Protein AF-A0A7C5NQY9-F1 (afdb_monomer_lite)

Radius of gyration: 16.72 Å; chains: 1; bounding box: 37×30×42 Å

Secondary structure (DSSP, 8-state):
--PPP-TTSPPPTTSSS-------EEEESSS-SSEEEEEE-GGGTT-EEEEE-TTS-EEEEEE--SSEEEEE-TTSPP--

Foldseek 3Di:
DDQDAPPVRHRDPVDDPDVDDDADWDWPDVVDDFKIKIQGDPVQAQPKDWDAAPVRHTQDIDHRHDRIDMDTCPPGPDHD

pLDDT: mean 81.73, std 10.72, range [41.47, 92.38]

Sequence (80 aa):
MVLKLDAEGNIPASIKNPNIKVSELILYPNPSKSNLSIRTAIQRIGGEFEMCDISGKQVLQQKITKSITQINTNNLPAGT

Structure (mmCIF, N/CA/C/O backbone):
data_AF-A0A7C5NQY9-F1
#
_entry.id   AF-A0A7C5NQY9-F1
#
loop_
_atom_site.group_PDB
_atom_site.id
_atom_site.type_symbol
_atom_site.label_atom_id
_atom_site.label_alt_id
_atom_site.label_comp_id
_atom_site.label_asym_id
_atom_site.label_entity_id
_atom_site.label_seq_id
_atom_site.pdbx_PDB_ins_code
_atom_site.Cartn_x
_atom_site.Cartn_y
_atom_site.Cartn_z
_atom_site.occupancy
_atom_site.B_iso_or_equiv
_atom_site.auth_seq_id
_atom_site.auth_comp_id
_atom_site.auth_asym_id
_atom_site.auth_atom_id
_atom_site.pdbx_PDB_model_num
ATOM 1 N N . MET A 1 1 ? -0.413 -3.268 -23.892 1.00 58.25 1 MET A N 1
ATOM 2 C CA . MET A 1 1 ? 1.032 -3.531 -24.075 1.00 58.25 1 MET A CA 1
ATOM 3 C C . MET A 1 1 ? 1.332 -4.868 -23.428 1.00 58.25 1 MET A C 1
ATOM 5 O O . MET A 1 1 ? 0.938 -5.052 -22.286 1.00 58.25 1 MET A O 1
ATOM 9 N N . VAL A 1 2 ? 1.941 -5.798 -24.160 1.00 61.97 2 VAL A N 1
ATOM 10 C CA . VAL A 1 2 ? 2.300 -7.131 -23.653 1.00 61.97 2 VAL A CA 1
ATOM 11 C C . VAL A 1 2 ? 3.817 -7.173 -23.521 1.00 61.97 2 VAL A C 1
ATOM 13 O O . VAL A 1 2 ? 4.516 -6.904 -24.497 1.00 61.97 2 VAL A O 1
ATOM 16 N N . LEU A 1 3 ? 4.316 -7.449 -22.316 1.00 67.19 3 LEU A N 1
ATOM 17 C CA . LEU A 1 3 ? 5.745 -7.611 -22.063 1.00 67.19 3 LEU A CA 1
ATOM 18 C C . LEU A 1 3 ? 6.119 -9.072 -22.353 1.00 67.19 3 LEU A C 1
ATOM 20 O O . LEU A 1 3 ? 5.528 -9.975 -21.766 1.00 67.19 3 LEU A O 1
ATOM 24 N N . LYS A 1 4 ? 7.062 -9.306 -23.271 1.00 78.69 4 LYS A N 1
ATOM 25 C CA . LYS A 1 4 ? 7.638 -10.637 -23.499 1.00 78.69 4 LYS A CA 1
ATOM 26 C C . LYS A 1 4 ? 8.945 -10.750 -22.720 1.00 78.69 4 LYS A C 1
ATOM 28 O O . LYS A 1 4 ? 9.818 -9.899 -22.879 1.00 78.69 4 LYS A O 1
ATOM 33 N N . LEU A 1 5 ? 9.027 -11.780 -21.888 1.00 80.81 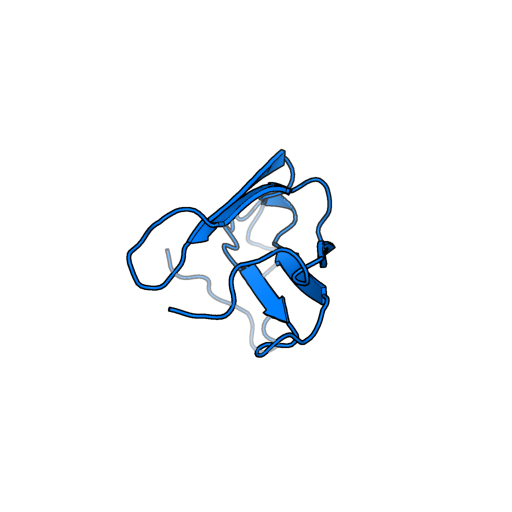5 LEU A N 1
ATOM 34 C CA . LEU A 1 5 ? 10.204 -12.139 -21.102 1.00 80.81 5 LEU A CA 1
ATOM 35 C C . LEU A 1 5 ? 10.967 -13.268 -21.807 1.00 80.81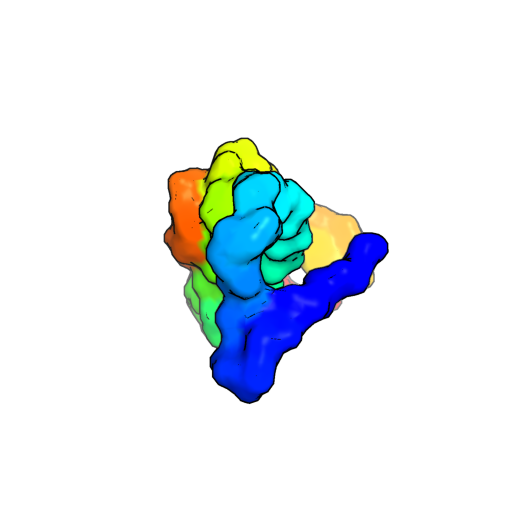 5 LEU A C 1
ATOM 37 O O . LEU A 1 5 ? 10.399 -13.944 -22.672 1.00 80.81 5 LEU A O 1
ATOM 41 N N . ASP A 1 6 ? 12.239 -13.448 -21.464 1.00 84.81 6 ASP A N 1
ATOM 42 C CA . ASP A 1 6 ? 12.978 -14.661 -21.830 1.00 84.81 6 ASP A CA 1
ATOM 43 C C . ASP A 1 6 ? 12.510 -15.880 -21.008 1.00 84.81 6 ASP A C 1
ATOM 45 O O . ASP A 1 6 ? 11.567 -15.794 -20.213 1.00 84.81 6 ASP A O 1
ATOM 49 N N . ALA A 1 7 ? 13.130 -17.039 -21.242 1.00 86.81 7 ALA A N 1
ATOM 50 C CA . ALA A 1 7 ? 12.765 -18.283 -20.565 1.00 86.81 7 ALA A CA 1
ATOM 51 C C . ALA A 1 7 ? 13.016 -18.219 -19.046 1.00 86.81 7 ALA A C 1
ATOM 53 O O . ALA A 1 7 ? 12.372 -18.934 -18.279 1.00 86.81 7 ALA A O 1
ATOM 54 N N . GLU A 1 8 ? 13.912 -17.334 -18.617 1.00 84.94 8 GLU A N 1
ATOM 55 C CA . GLU A 1 8 ? 14.301 -17.089 -17.233 1.00 84.94 8 GLU A CA 1
ATOM 56 C C . GLU A 1 8 ? 13.480 -15.965 -16.570 1.00 84.94 8 GLU A C 1
ATOM 58 O O . GLU A 1 8 ? 13.659 -15.685 -15.384 1.00 84.94 8 GLU A O 1
ATOM 63 N N . GLY A 1 9 ? 12.556 -15.333 -17.301 1.00 76.44 9 GLY A N 1
ATOM 64 C CA . GLY A 1 9 ? 11.691 -14.272 -16.785 1.00 76.44 9 GLY A CA 1
ATOM 65 C C . GLY A 1 9 ? 12.323 -12.876 -16.776 1.00 76.44 9 GLY A C 1
ATOM 66 O O . GLY A 1 9 ? 11.767 -11.962 -16.163 1.00 76.44 9 GLY A O 1
ATOM 67 N N . ASN A 1 10 ? 13.454 -12.672 -17.454 1.00 77.75 10 ASN A N 1
ATOM 68 C CA . ASN A 1 10 ? 14.096 -11.367 -17.569 1.00 77.75 10 ASN A CA 1
ATOM 69 C C . ASN A 1 10 ? 13.574 -10.580 -18.772 1.00 77.75 10 ASN A C 1
ATOM 71 O O . ASN A 1 10 ? 13.049 -11.116 -19.751 1.00 77.75 10 ASN A O 1
ATOM 75 N N . ILE A 1 11 ? 13.750 -9.262 -18.700 1.00 80.00 11 ILE A N 1
ATOM 76 C CA . ILE A 1 11 ? 13.496 -8.369 -19.826 1.00 80.00 11 ILE A CA 1
ATOM 77 C C . ILE A 1 11 ? 14.708 -8.446 -20.763 1.00 80.00 11 ILE A C 1
ATOM 79 O O . ILE A 1 11 ? 15.812 -8.105 -20.329 1.00 80.00 11 ILE A O 1
ATOM 83 N N . PRO A 1 12 ? 14.534 -8.834 -22.039 1.00 79.19 12 PRO A N 1
ATOM 84 C CA . PRO A 1 12 ? 15.650 -8.927 -22.970 1.00 79.19 12 PRO A CA 1
ATOM 85 C C . PRO A 1 12 ? 16.361 -7.578 -23.127 1.00 79.19 12 PRO A C 1
ATOM 87 O O . PRO A 1 12 ? 15.720 -6.554 -23.372 1.00 79.19 12 PRO A O 1
ATOM 90 N N . ALA A 1 13 ? 17.696 -7.578 -23.070 1.00 71.31 13 ALA A N 1
ATOM 91 C CA . ALA A 1 13 ? 18.518 -6.369 -23.222 1.00 71.31 13 ALA A CA 1
ATOM 92 C C . ALA A 1 13 ? 18.342 -5.660 -24.585 1.00 71.31 13 ALA A C 1
ATOM 94 O O . ALA A 1 13 ? 18.731 -4.502 -24.745 1.00 71.31 13 ALA A O 1
ATOM 95 N N . SER A 1 14 ? 17.739 -6.336 -25.572 1.00 73.00 14 SER A N 1
ATOM 96 C CA . SER A 1 14 ? 17.355 -5.761 -26.867 1.00 73.00 14 SER A CA 1
ATOM 97 C C . SER A 1 14 ? 16.269 -4.688 -26.751 1.00 73.00 14 SER A C 1
ATOM 99 O O . SER A 1 14 ? 16.151 -3.835 -27.633 1.00 73.00 14 SER A O 1
ATOM 101 N N . ILE A 1 15 ? 15.499 -4.681 -25.660 1.00 71.44 15 ILE A N 1
ATOM 102 C CA . ILE A 1 15 ? 14.519 -3.638 -25.386 1.00 71.44 15 ILE A CA 1
ATOM 103 C C . ILE A 1 15 ? 15.235 -2.476 -24.685 1.00 71.44 15 ILE A C 1
ATOM 105 O O . ILE A 1 15 ? 15.398 -2.463 -23.468 1.00 71.44 15 ILE A O 1
ATOM 109 N N . LYS A 1 16 ? 15.680 -1.479 -25.461 1.00 57.50 16 LYS A N 1
ATOM 110 C CA . LYS A 1 16 ? 16.253 -0.236 -24.916 1.00 57.50 16 LYS A CA 1
ATOM 111 C C . LYS A 1 16 ? 15.149 0.615 -24.280 1.00 57.50 16 LYS A C 1
ATOM 113 O O . LYS A 1 16 ? 14.191 0.975 -24.955 1.00 57.50 16 LYS A O 1
ATOM 118 N N . ASN A 1 17 ? 15.312 0.959 -23.001 1.00 59.16 17 ASN A N 1
ATOM 119 C CA . ASN A 1 17 ? 14.399 1.795 -22.208 1.00 59.16 17 ASN A CA 1
ATOM 120 C C . ASN A 1 17 ? 12.922 1.379 -22.316 1.00 59.16 17 ASN A C 1
ATOM 122 O O . ASN A 1 17 ? 12.088 2.168 -22.774 1.00 59.16 17 ASN A O 1
ATOM 126 N N . PRO A 1 18 ? 12.563 0.156 -21.894 1.00 65.31 18 PRO A N 1
ATOM 127 C CA . PRO A 1 18 ? 11.169 -0.233 -21.872 1.00 65.31 18 PRO A CA 1
ATOM 128 C C . PRO A 1 18 ? 10.448 0.704 -20.896 1.00 65.31 18 PRO A C 1
ATOM 130 O O . PRO A 1 18 ? 10.793 0.787 -19.718 1.00 65.31 18 PRO A O 1
ATOM 133 N N . ASN A 1 19 ? 9.463 1.454 -21.386 1.00 63.41 19 ASN A N 1
ATOM 134 C CA . ASN A 1 19 ? 8.648 2.331 -20.548 1.00 63.41 19 ASN A CA 1
ATOM 135 C C . ASN A 1 19 ? 7.628 1.469 -19.780 1.00 63.41 19 ASN A C 1
ATOM 137 O O . ASN A 1 19 ? 6.433 1.450 -20.081 1.00 63.41 19 ASN A O 1
ATOM 141 N N . ILE A 1 20 ? 8.140 0.653 -18.854 1.00 67.00 20 ILE A N 1
ATOM 142 C CA . ILE A 1 20 ? 7.364 -0.288 -18.048 1.00 67.00 20 ILE A CA 1
ATOM 143 C C . ILE A 1 20 ? 6.761 0.488 -16.890 1.00 67.00 20 ILE A C 1
ATOM 145 O O . ILE A 1 20 ? 7.442 0.862 -15.935 1.00 67.00 20 ILE A O 1
ATOM 149 N N . LYS A 1 21 ? 5.454 0.713 -16.965 1.00 63.59 21 LYS A N 1
ATOM 150 C CA . LYS A 1 21 ? 4.689 1.261 -15.849 1.00 63.59 21 LYS A CA 1
ATOM 151 C C . LYS A 1 21 ? 4.328 0.135 -14.887 1.00 63.59 21 LYS A C 1
ATOM 153 O O . LYS A 1 21 ? 3.240 -0.430 -14.969 1.00 63.59 21 LYS A O 1
ATOM 158 N N . VAL A 1 22 ? 5.238 -0.179 -13.969 1.00 65.38 22 VAL A N 1
ATOM 159 C CA . VAL A 1 22 ? 4.926 -1.047 -12.829 1.00 65.38 22 VAL A CA 1
ATOM 160 C C . VAL A 1 22 ? 4.005 -0.260 -11.895 1.00 65.38 22 VAL A C 1
ATOM 162 O O . VAL A 1 22 ? 4.381 0.777 -11.354 1.00 65.38 22 VAL A O 1
ATOM 165 N N . SER A 1 23 ? 2.759 -0.711 -11.766 1.00 66.44 23 SER A N 1
ATOM 166 C CA . SER A 1 23 ? 1.748 -0.081 -10.899 1.00 66.44 23 SER A CA 1
ATOM 167 C C . SER A 1 23 ? 1.500 -0.901 -9.637 1.00 66.44 23 SER A C 1
ATOM 169 O O . SER A 1 23 ? 0.397 -0.907 -9.105 1.00 66.44 23 SER A O 1
ATOM 171 N N . GLU A 1 24 ? 2.523 -1.616 -9.178 1.00 77.69 24 GLU A N 1
ATOM 172 C CA . GLU A 1 24 ? 2.428 -2.440 -7.982 1.00 77.69 24 GLU A CA 1
ATOM 173 C C . GLU A 1 24 ? 2.419 -1.565 -6.730 1.00 77.69 24 GLU A C 1
ATOM 175 O O . GLU A 1 24 ? 3.317 -0.749 -6.497 1.00 77.69 24 GLU A O 1
ATOM 180 N N . LEU A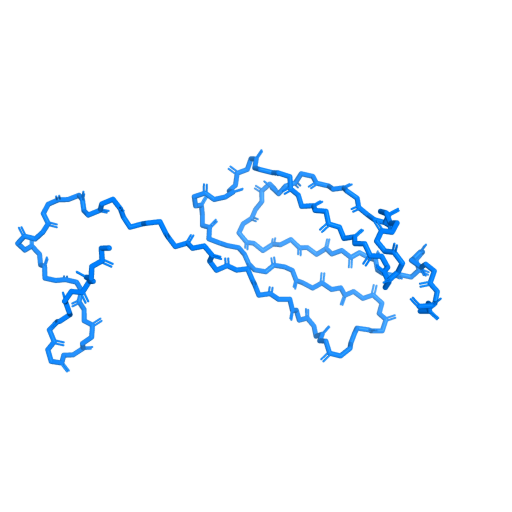 1 25 ? 1.385 -1.775 -5.924 1.00 84.94 25 LEU A N 1
ATOM 181 C CA . LEU A 1 25 ? 1.262 -1.272 -4.571 1.00 84.94 25 LEU A CA 1
ATOM 182 C C . LEU A 1 25 ? 0.857 -2.457 -3.695 1.00 84.94 25 LEU A C 1
ATOM 184 O O . LEU A 1 25 ? -0.191 -3.063 -3.904 1.00 84.94 25 LEU A O 1
ATOM 188 N N . ILE A 1 26 ? 1.716 -2.817 -2.747 1.00 89.25 26 ILE A N 1
ATOM 189 C CA . ILE A 1 26 ? 1.511 -3.956 -1.851 1.00 89.25 26 ILE A CA 1
ATOM 190 C C . ILE A 1 26 ? 1.365 -3.412 -0.436 1.00 89.25 26 ILE A C 1
ATOM 192 O O . ILE A 1 26 ? 2.233 -2.668 0.025 1.00 89.25 26 ILE A O 1
ATOM 196 N N . LEU A 1 27 ? 0.292 -3.803 0.252 1.00 89.50 27 LEU A N 1
ATOM 197 C CA . LEU A 1 27 ? 0.040 -3.427 1.641 1.00 89.50 27 LEU A CA 1
ATOM 198 C C . LEU A 1 27 ? 0.196 -4.643 2.557 1.00 89.50 27 LEU A C 1
ATOM 200 O O . LEU A 1 27 ? -0.382 -5.694 2.284 1.00 89.50 27 LEU A O 1
ATOM 204 N N . TYR A 1 28 ? 0.971 -4.516 3.636 1.00 91.12 28 TYR A N 1
ATOM 205 C CA . TYR A 1 28 ? 1.180 -5.603 4.597 1.00 91.12 28 TYR A CA 1
ATOM 206 C C . TYR A 1 28 ? 1.630 -5.111 5.986 1.00 91.12 28 TYR A C 1
ATOM 208 O O . TYR A 1 28 ? 2.311 -4.091 6.083 1.00 91.12 28 TYR A O 1
ATOM 216 N N . PRO A 1 29 ? 1.327 -5.846 7.070 1.00 88.56 29 PRO A N 1
ATOM 217 C CA . PRO A 1 29 ? 0.389 -6.967 7.113 1.00 88.56 29 PRO A CA 1
ATOM 218 C C . PRO A 1 29 ? -1.052 -6.491 6.885 1.00 88.56 29 PRO A C 1
ATOM 220 O O . PRO A 1 29 ? -1.426 -5.398 7.300 1.00 88.56 29 PRO A O 1
ATOM 223 N N . ASN A 1 30 ? -1.852 -7.318 6.215 1.00 80.81 30 ASN A N 1
ATOM 224 C CA . ASN A 1 30 ? -3.290 -7.117 6.071 1.00 80.81 30 ASN A CA 1
ATOM 225 C C . ASN A 1 30 ? -4.010 -8.385 6.571 1.00 80.81 30 ASN A C 1
ATOM 227 O O . ASN A 1 30 ? -3.837 -9.428 5.935 1.00 80.81 30 ASN A O 1
ATOM 231 N N . PRO A 1 31 ? -4.774 -8.340 7.682 1.00 83.06 31 PRO A N 1
ATOM 232 C CA . PRO A 1 31 ? -5.092 -7.166 8.507 1.00 83.06 31 PRO A CA 1
ATOM 233 C C . PRO A 1 31 ? -3.900 -6.621 9.313 1.00 83.06 31 PRO A C 1
ATOM 235 O O . PRO A 1 31 ? -3.054 -7.379 9.789 1.00 83.06 31 PRO A O 1
ATOM 238 N N . SER A 1 32 ? -3.850 -5.300 9.499 1.00 82.12 32 SER A N 1
ATOM 239 C CA . SER A 1 32 ? -2.877 -4.632 10.377 1.00 82.12 32 SER A CA 1
ATOM 240 C C . SER A 1 32 ? -3.455 -4.450 11.782 1.00 82.12 32 SER A C 1
ATOM 242 O O . SER A 1 32 ? -4.650 -4.216 11.936 1.00 82.12 32 SER A O 1
ATOM 244 N N . LYS A 1 33 ? -2.598 -4.513 12.810 1.00 79.06 33 LYS A N 1
ATOM 245 C CA . LYS A 1 33 ? -2.965 -4.143 14.190 1.00 79.06 33 LYS A CA 1
ATOM 246 C C . LYS A 1 33 ? -2.694 -2.671 14.492 1.00 79.06 33 LYS A C 1
ATOM 248 O O . LYS A 1 33 ? -3.536 -2.005 15.074 1.00 79.06 33 LYS A O 1
ATOM 253 N N . SER A 1 34 ? -1.512 -2.183 14.123 1.00 85.06 34 SER A N 1
ATOM 254 C CA . SER A 1 34 ? -1.051 -0.834 14.478 1.00 85.06 34 SER A CA 1
ATOM 255 C C . SER A 1 34 ? -0.227 -0.149 13.400 1.00 85.06 34 SER A C 1
ATOM 257 O O . SER A 1 34 ? -0.137 1.075 13.397 1.00 85.06 34 SER A O 1
ATOM 259 N N . ASN A 1 35 ? 0.372 -0.912 12.484 1.00 88.50 35 ASN A N 1
ATOM 260 C CA . ASN A 1 35 ? 1.222 -0.385 11.432 1.00 88.50 35 ASN A CA 1
ATOM 261 C C . ASN A 1 35 ? 0.990 -1.140 10.126 1.00 88.50 35 ASN A C 1
ATOM 263 O O . ASN A 1 35 ? 1.082 -2.368 10.091 1.00 88.50 35 ASN A O 1
ATOM 267 N N . LEU A 1 36 ? 0.778 -0.392 9.049 1.00 90.56 36 LEU A N 1
ATOM 268 C CA . LEU A 1 36 ? 0.679 -0.908 7.692 1.00 90.56 36 LEU A CA 1
ATOM 269 C C . LEU A 1 36 ? 1.889 -0.438 6.886 1.00 90.56 36 LEU A C 1
ATOM 271 O O . LEU A 1 36 ? 2.216 0.746 6.867 1.00 90.56 36 LEU A O 1
ATOM 275 N N . SER A 1 37 ? 2.557 -1.363 6.212 1.00 92.31 37 SER A N 1
ATOM 276 C CA . SER A 1 37 ? 3.630 -1.056 5.271 1.00 92.31 37 SER A CA 1
ATOM 277 C C . SER A 1 37 ? 3.063 -1.006 3.865 1.00 92.31 37 SER A C 1
ATOM 279 O O . SER A 1 37 ? 2.377 -1.931 3.439 1.00 92.31 37 SER A O 1
ATOM 281 N N . ILE A 1 38 ? 3.393 0.056 3.142 1.00 91.00 38 ILE A N 1
ATOM 282 C CA . ILE A 1 38 ? 3.121 0.203 1.719 1.00 91.00 38 ILE A CA 1
ATOM 283 C C . ILE A 1 38 ? 4.438 0.060 0.986 1.00 91.00 38 ILE A C 1
ATOM 285 O O . ILE A 1 38 ? 5.321 0.909 1.122 1.00 91.00 38 ILE A O 1
ATOM 289 N N . ARG A 1 39 ? 4.552 -0.992 0.181 1.00 91.31 39 ARG A N 1
ATOM 290 C CA . ARG A 1 39 ? 5.617 -1.128 -0.806 1.00 91.31 39 ARG A CA 1
ATOM 291 C C . ARG A 1 39 ? 5.086 -0.657 -2.152 1.00 91.31 39 ARG A C 1
ATOM 293 O O . ARG A 1 39 ? 4.104 -1.202 -2.647 1.00 91.31 39 ARG A O 1
ATOM 300 N N . THR A 1 40 ? 5.734 0.348 -2.725 1.00 89.88 40 THR A N 1
ATOM 301 C CA . THR A 1 40 ? 5.374 0.931 -4.020 1.00 89.88 40 THR A CA 1
ATOM 302 C C . THR A 1 40 ? 6.525 0.818 -5.010 1.00 89.88 40 THR A C 1
ATOM 304 O O . THR A 1 40 ? 7.700 0.748 -4.627 1.00 89.88 40 THR A O 1
ATOM 307 N N . ALA A 1 41 ? 6.198 0.852 -6.296 1.00 87.12 41 ALA A N 1
ATOM 308 C CA . ALA A 1 41 ? 7.195 0.986 -7.343 1.00 87.12 41 ALA A CA 1
ATOM 309 C C . ALA A 1 41 ? 7.904 2.354 -7.263 1.00 87.12 41 ALA A C 1
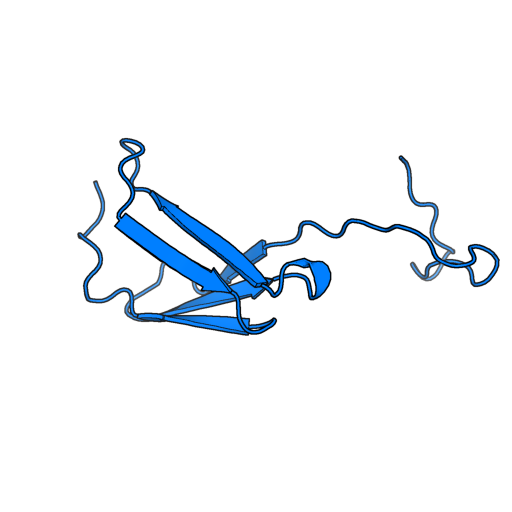ATOM 311 O O . ALA A 1 41 ? 7.285 3.381 -6.979 1.00 87.12 41 ALA A O 1
ATOM 312 N N . ILE A 1 42 ? 9.209 2.395 -7.557 1.00 83.38 42 ILE A N 1
ATOM 313 C CA . ILE A 1 42 ? 10.026 3.624 -7.473 1.00 83.38 42 ILE A CA 1
ATOM 314 C C . ILE A 1 42 ? 9.445 4.752 -8.339 1.00 83.38 42 ILE A C 1
ATOM 316 O O . ILE A 1 42 ? 9.514 5.915 -7.951 1.00 83.38 42 ILE A O 1
ATOM 320 N N . GLN A 1 43 ? 8.797 4.425 -9.466 1.00 83.50 43 GLN A N 1
ATOM 321 C CA . GLN A 1 43 ? 8.178 5.427 -10.344 1.00 83.50 43 GLN A CA 1
ATOM 322 C C . GLN A 1 43 ? 6.994 6.170 -9.694 1.00 83.50 43 GLN A C 1
ATOM 324 O O . GLN A 1 43 ? 6.490 7.132 -10.268 1.00 83.50 43 GLN A O 1
ATOM 329 N N . ARG A 1 44 ? 6.523 5.724 -8.522 1.00 83.81 44 ARG A N 1
ATOM 330 C CA . ARG A 1 44 ? 5.436 6.347 -7.755 1.00 83.81 44 ARG A CA 1
ATOM 331 C C . ARG A 1 44 ? 5.931 7.223 -6.602 1.00 83.81 44 ARG A C 1
ATOM 333 O O . ARG A 1 44 ? 5.106 7.846 -5.936 1.00 83.81 44 ARG A O 1
ATOM 340 N N . ILE A 1 45 ? 7.245 7.306 -6.367 1.00 87.25 45 ILE A N 1
ATOM 341 C CA . ILE A 1 45 ? 7.806 8.255 -5.396 1.00 87.25 45 ILE A CA 1
ATOM 342 C C . ILE A 1 45 ? 7.448 9.681 -5.837 1.00 87.25 45 ILE A C 1
ATOM 344 O O . ILE A 1 45 ? 7.633 10.056 -6.991 1.00 87.25 45 ILE A O 1
ATOM 348 N N . GLY A 1 46 ? 6.916 10.467 -4.906 1.00 87.12 46 GLY A N 1
ATOM 349 C CA . GLY A 1 46 ? 6.376 11.804 -5.136 1.00 87.12 46 GLY A CA 1
ATOM 350 C C . GLY A 1 46 ? 4.860 11.842 -5.346 1.00 87.12 46 GLY A C 1
ATOM 351 O O . GLY A 1 46 ? 4.292 12.928 -5.244 1.00 87.12 46 GLY A O 1
ATOM 352 N N . GLY A 1 47 ? 4.215 10.696 -5.587 1.00 88.31 47 GLY A N 1
ATOM 353 C CA . GLY A 1 47 ? 2.759 10.586 -5.696 1.00 88.31 47 GLY A CA 1
ATOM 354 C C . GLY A 1 47 ? 2.038 10.638 -4.346 1.00 88.31 47 GLY A C 1
ATOM 355 O O . GLY A 1 47 ? 2.665 10.592 -3.284 1.00 88.31 47 GLY A O 1
ATOM 356 N N . GLU A 1 48 ? 0.711 10.705 -4.396 1.00 90.62 48 GLU A N 1
ATOM 357 C CA . GLU A 1 48 ? -0.159 10.637 -3.220 1.00 90.62 48 GLU A CA 1
ATOM 358 C C . GLU A 1 48 ? -0.753 9.238 -3.058 1.00 90.62 48 GLU A C 1
ATOM 360 O O . GLU A 1 48 ? -1.093 8.567 -4.033 1.00 90.62 48 GLU A O 1
ATOM 365 N N . PHE A 1 49 ? -0.844 8.798 -1.807 1.00 89.69 49 PHE A N 1
ATOM 366 C CA . PHE A 1 49 ? -1.563 7.605 -1.398 1.00 89.69 49 PHE A CA 1
ATOM 367 C C . PHE A 1 49 ? -2.792 8.018 -0.601 1.00 89.69 49 PHE A C 1
ATOM 369 O O . PHE A 1 49 ? -2.677 8.778 0.362 1.00 89.69 49 PHE A O 1
ATOM 376 N N . GLU A 1 50 ? -3.933 7.464 -0.990 1.00 91.50 50 GLU A N 1
ATOM 377 C CA . GLU A 1 50 ? -5.228 7.664 -0.357 1.00 91.50 50 GLU A CA 1
ATOM 378 C C . GLU A 1 50 ? -5.769 6.311 0.117 1.00 91.50 50 GLU A C 1
ATOM 380 O O . GLU A 1 50 ? -5.642 5.297 -0.574 1.00 91.50 50 GLU A O 1
ATOM 385 N N . MET A 1 51 ? -6.354 6.294 1.311 1.00 88.69 51 MET A N 1
ATOM 386 C CA . MET A 1 51 ? -7.082 5.154 1.856 1.00 88.69 51 MET A CA 1
ATOM 387 C C . MET A 1 51 ? -8.485 5.612 2.228 1.00 88.69 51 MET A C 1
ATOM 389 O O . MET A 1 51 ? -8.636 6.624 2.917 1.00 88.69 51 MET A O 1
ATOM 393 N N . CYS A 1 52 ? -9.483 4.831 1.828 1.00 89.38 52 CYS A N 1
ATOM 394 C CA . CYS A 1 52 ? -10.887 5.069 2.137 1.00 89.38 52 CYS A CA 1
ATOM 395 C C . CYS A 1 52 ? -11.472 3.905 2.942 1.00 89.38 52 CYS A C 1
ATOM 397 O O . CYS A 1 52 ? -10.984 2.776 2.845 1.00 89.38 52 CYS A O 1
ATOM 399 N N . ASP A 1 53 ? -12.511 4.184 3.727 1.00 88.44 53 ASP A N 1
ATOM 400 C CA . ASP A 1 53 ? -13.355 3.150 4.336 1.00 88.44 53 ASP A CA 1
ATOM 401 C C . ASP A 1 53 ? -14.288 2.490 3.299 1.00 88.44 53 ASP A C 1
ATOM 403 O O . ASP A 1 53 ? -14.277 2.858 2.117 1.00 88.44 53 ASP A O 1
ATOM 407 N N . ILE A 1 54 ? -15.113 1.512 3.710 1.00 86.50 54 ILE A N 1
ATOM 408 C CA . ILE A 1 54 ? -15.991 0.809 2.755 1.00 86.50 54 ILE A CA 1
ATOM 409 C C . ILE A 1 54 ? -17.084 1.711 2.167 1.00 86.50 54 ILE A C 1
ATOM 411 O O . ILE A 1 54 ? -17.664 1.371 1.137 1.00 86.50 54 ILE A O 1
ATOM 415 N N . SER A 1 55 ? -17.384 2.841 2.818 1.00 90.00 55 SER A N 1
ATOM 416 C CA . SER A 1 55 ? -18.334 3.839 2.317 1.00 90.00 55 SER A CA 1
ATOM 417 C C . SER A 1 55 ? -17.706 4.770 1.273 1.00 90.00 55 SER A C 1
ATOM 419 O O . SER A 1 55 ? -18.405 5.581 0.667 1.00 90.00 55 SER A O 1
ATOM 421 N N . GLY A 1 56 ? -16.394 4.640 1.039 1.00 89.44 56 GLY A N 1
ATOM 422 C CA . GLY A 1 56 ? -15.620 5.483 0.134 1.00 89.44 56 GLY A CA 1
ATOM 423 C C . GLY A 1 56 ? -15.137 6.786 0.771 1.00 89.44 56 GLY A C 1
ATOM 424 O O . GLY A 1 56 ? -14.563 7.621 0.075 1.00 89.44 56 GLY A O 1
ATOM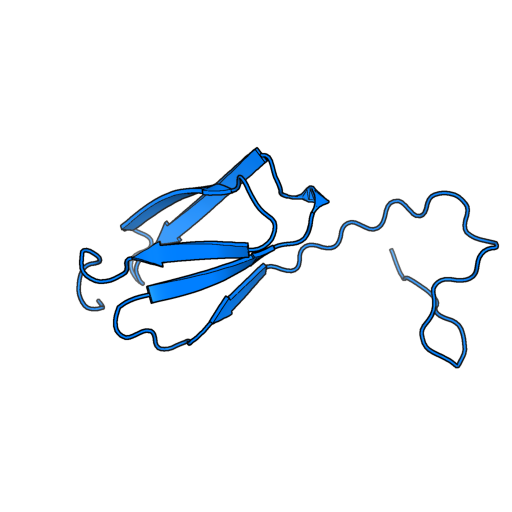 425 N N . LYS A 1 57 ? -15.330 6.982 2.080 1.00 90.06 57 LYS A N 1
ATOM 426 C CA . LYS A 1 57 ? -14.842 8.172 2.780 1.00 90.06 57 LYS A CA 1
ATOM 427 C C . LYS A 1 57 ? -13.343 8.043 3.032 1.00 90.06 57 LYS A C 1
ATOM 429 O O . LYS A 1 57 ? -12.883 7.064 3.617 1.00 90.06 57 LYS A O 1
ATOM 434 N N . GLN A 1 58 ? -12.588 9.065 2.639 1.00 91.38 58 GLN A N 1
ATOM 435 C CA . GLN A 1 58 ? -11.152 9.149 2.886 1.00 91.38 58 GLN A CA 1
ATOM 436 C C . GLN A 1 58 ? -10.850 9.118 4.395 1.00 91.38 58 GLN A C 1
ATOM 438 O O . GLN A 1 58 ? -11.324 9.964 5.158 1.00 91.38 58 GLN A O 1
ATOM 443 N N . VAL A 1 59 ? -10.021 8.161 4.814 1.00 90.12 59 VAL A N 1
ATOM 444 C CA . VAL A 1 59 ? -9.537 7.998 6.198 1.00 90.12 59 VAL A CA 1
ATOM 445 C C . VAL A 1 59 ? -8.050 8.323 6.345 1.00 90.12 59 VAL A C 1
ATOM 447 O O . VAL A 1 59 ? -7.592 8.609 7.449 1.00 90.12 59 VAL A O 1
ATOM 450 N N . LEU A 1 60 ? -7.292 8.317 5.244 1.00 89.00 60 LEU A N 1
ATOM 451 C CA . LEU A 1 60 ? -5.885 8.709 5.220 1.00 89.00 60 LEU A CA 1
ATOM 452 C C . LEU A 1 60 ? -5.503 9.264 3.850 1.00 89.00 60 LEU A C 1
ATOM 454 O O . LEU A 1 60 ? -5.854 8.687 2.826 1.00 89.00 60 LEU A O 1
ATOM 458 N N . GLN A 1 61 ? -4.697 10.322 3.846 1.00 92.38 61 GLN A N 1
ATOM 459 C CA . GLN A 1 61 ? -3.995 10.802 2.661 1.00 92.38 61 GLN A CA 1
ATOM 460 C C . GLN A 1 61 ? -2.573 11.189 3.048 1.00 92.38 61 GLN A C 1
ATOM 462 O O . GLN A 1 61 ? -2.357 11.883 4.043 1.00 92.38 61 GLN A O 1
ATOM 467 N N . GLN A 1 62 ? -1.593 10.716 2.283 1.00 89.44 62 GLN A N 1
ATOM 468 C CA . GLN A 1 62 ? -0.191 11.047 2.512 1.00 89.44 62 GLN A CA 1
ATOM 469 C C . GLN A 1 62 ? 0.639 10.982 1.232 1.00 89.44 62 GLN A C 1
ATOM 471 O O . GLN A 1 62 ? 0.347 10.226 0.306 1.00 89.44 62 GLN A O 1
ATOM 476 N N . LYS A 1 63 ? 1.743 11.729 1.209 1.00 91.44 63 LYS A N 1
ATOM 477 C CA . LYS A 1 63 ? 2.711 11.680 0.113 1.00 91.44 63 LYS A CA 1
ATOM 478 C C . LYS A 1 63 ? 3.637 10.475 0.249 1.00 91.44 63 LYS A C 1
ATOM 480 O O . LYS A 1 63 ? 4.220 10.242 1.309 1.00 91.44 63 LYS A O 1
ATOM 485 N N . ILE A 1 64 ? 3.850 9.756 -0.846 1.00 90.31 64 ILE A N 1
ATOM 486 C CA . ILE A 1 64 ? 4.810 8.657 -0.903 1.00 90.31 64 ILE A CA 1
ATOM 487 C C . ILE A 1 64 ? 6.199 9.216 -1.179 1.00 90.31 64 ILE A C 1
ATOM 489 O O . ILE A 1 64 ? 6.507 9.666 -2.279 1.00 90.31 64 ILE A O 1
ATOM 493 N N . THR A 1 65 ? 7.058 9.197 -0.167 1.00 90.50 65 THR A N 1
ATOM 494 C CA . THR A 1 65 ? 8.423 9.743 -0.261 1.00 90.50 65 THR A CA 1
ATOM 495 C C . THR A 1 65 ? 9.485 8.664 -0.451 1.00 90.50 65 THR A C 1
ATOM 497 O O . THR A 1 65 ? 10.621 8.976 -0.801 1.00 90.50 65 THR A O 1
ATOM 500 N N . LYS A 1 66 ? 9.129 7.393 -0.232 1.00 91.38 66 LYS A N 1
ATOM 501 C CA . LYS A 1 66 ? 10.036 6.240 -0.263 1.00 91.38 66 LYS A CA 1
ATOM 502 C C . LYS A 1 66 ? 9.338 5.028 -0.878 1.00 91.38 66 LYS A C 1
ATOM 504 O O . LYS A 1 66 ? 8.115 4.924 -0.839 1.00 91.38 66 LYS A O 1
ATOM 509 N N . SER A 1 67 ? 10.125 4.084 -1.393 1.00 88.94 67 SER A N 1
ATOM 510 C CA . SER A 1 67 ? 9.626 2.812 -1.941 1.00 88.94 67 SER A CA 1
ATOM 511 C C . SER A 1 67 ? 8.923 1.938 -0.898 1.00 88.94 67 SER A C 1
ATOM 513 O O . SER A 1 67 ? 8.044 1.160 -1.253 1.00 88.94 67 SER A O 1
ATOM 515 N N . ILE A 1 68 ? 9.282 2.081 0.382 1.00 92.12 68 ILE A N 1
ATOM 516 C CA . ILE A 1 68 ? 8.564 1.499 1.517 1.00 92.12 68 ILE A CA 1
ATOM 517 C C . ILE A 1 68 ? 8.179 2.634 2.461 1.00 92.12 68 ILE A C 1
ATOM 519 O O . ILE A 1 68 ? 9.044 3.367 2.944 1.00 92.12 68 ILE A O 1
ATOM 523 N N . THR A 1 69 ? 6.882 2.777 2.718 1.00 91.12 69 THR A N 1
ATOM 524 C CA . THR A 1 69 ? 6.326 3.774 3.639 1.00 91.12 69 THR A CA 1
ATOM 525 C C . THR A 1 69 ? 5.525 3.057 4.719 1.00 91.12 69 THR A C 1
ATOM 527 O O . THR A 1 69 ? 4.704 2.200 4.405 1.00 91.12 69 THR A O 1
ATOM 530 N N . GLN A 1 70 ? 5.767 3.389 5.987 1.00 90.88 70 GLN A N 1
ATOM 531 C CA . GLN A 1 70 ? 4.991 2.863 7.111 1.00 90.88 70 GLN A CA 1
ATOM 532 C C . GLN A 1 70 ? 3.922 3.870 7.525 1.00 90.88 70 GLN A C 1
ATOM 534 O O . GLN A 1 70 ? 4.203 5.058 7.663 1.00 90.88 70 GLN A O 1
ATOM 539 N N . ILE A 1 71 ? 2.709 3.374 7.737 1.00 88.12 71 ILE A N 1
ATOM 540 C CA . ILE A 1 71 ? 1.555 4.124 8.225 1.00 88.12 71 ILE A CA 1
ATOM 541 C C . ILE A 1 71 ? 1.200 3.590 9.601 1.00 88.12 71 ILE A C 1
ATOM 543 O O . ILE A 1 71 ? 1.002 2.386 9.754 1.00 88.12 71 ILE A O 1
ATOM 547 N N . ASN A 1 72 ? 1.051 4.487 10.570 1.00 86.19 72 ASN A N 1
ATOM 548 C CA . ASN A 1 72 ? 0.441 4.155 11.850 1.00 86.19 72 ASN A CA 1
ATOM 549 C C . ASN A 1 72 ? -1.087 4.095 11.685 1.00 86.19 72 ASN A C 1
ATOM 551 O O . ASN A 1 72 ? -1.711 5.087 11.309 1.00 86.19 72 ASN A O 1
ATOM 555 N N . THR A 1 73 ? -1.679 2.932 11.947 1.00 85.38 73 THR A N 1
ATOM 556 C CA . THR A 1 73 ? -3.118 2.678 11.792 1.00 85.38 73 THR A CA 1
ATOM 557 C C . THR A 1 73 ? -3.904 2.812 13.096 1.00 85.38 73 THR A C 1
ATOM 559 O O . THR A 1 73 ? -5.115 2.642 13.072 1.00 85.38 73 THR A O 1
ATOM 562 N N . ASN A 1 74 ? -3.264 3.135 14.227 1.00 84.25 74 ASN A N 1
ATOM 563 C CA . ASN A 1 74 ? -3.940 3.225 15.533 1.00 84.25 74 ASN A CA 1
ATOM 564 C C . ASN A 1 74 ? -5.019 4.311 15.583 1.00 84.25 74 ASN A C 1
ATOM 566 O O . ASN A 1 74 ? -5.975 4.195 16.340 1.00 84.25 74 ASN A O 1
ATOM 570 N N . ASN A 1 75 ? -4.838 5.371 14.794 1.00 79.94 75 ASN A N 1
ATOM 571 C CA . ASN A 1 75 ? -5.761 6.501 14.742 1.00 79.94 75 ASN A CA 1
ATOM 572 C C . ASN A 1 75 ? -6.784 6.366 13.605 1.00 79.94 75 ASN A C 1
ATOM 574 O O . ASN A 1 75 ? -7.588 7.275 13.406 1.00 79.94 75 ASN A O 1
ATOM 578 N N . LEU A 1 76 ? -6.735 5.271 12.835 1.00 79.88 76 LEU A N 1
ATOM 579 C CA . LEU A 1 76 ? -7.758 5.005 11.835 1.00 79.88 76 LEU A CA 1
ATOM 580 C C . LEU A 1 76 ? -9.019 4.501 12.545 1.00 79.88 76 LEU A C 1
ATOM 582 O O . LEU A 1 76 ? -8.908 3.707 13.484 1.00 79.88 76 LEU A O 1
ATOM 586 N N . PRO A 1 77 ? -10.212 4.944 12.118 1.00 72.25 77 PRO A N 1
ATOM 587 C CA . PRO A 1 77 ? -11.457 4.403 12.638 1.00 72.25 77 PRO A CA 1
ATOM 588 C C . PRO A 1 77 ? -11.455 2.875 12.515 1.00 72.25 77 PRO A C 1
ATOM 590 O O . PRO A 1 77 ? -11.084 2.336 11.471 1.00 72.25 77 PRO A O 1
ATOM 593 N N . ALA A 1 78 ? -11.861 2.175 13.577 1.00 69.38 78 ALA A N 1
ATOM 594 C CA . ALA A 1 78 ? -12.134 0.747 13.478 1.00 69.38 78 ALA A CA 1
ATOM 595 C C . ALA A 1 78 ? -13.227 0.533 12.419 1.00 69.38 78 ALA A C 1
ATOM 597 O O . ALA A 1 78 ? -14.173 1.319 12.358 1.00 69.38 78 ALA A O 1
ATOM 598 N N . GLY A 1 79 ? -13.045 -0.485 11.572 1.00 62.91 79 GLY A N 1
ATOM 599 C CA . GLY A 1 79 ? -13.776 -0.648 10.316 1.00 62.91 79 GLY A CA 1
ATOM 600 C C . GLY A 1 79 ? -15.278 -0.384 10.420 1.00 62.91 79 GLY A C 1
ATOM 601 O O . GLY A 1 79 ? -15.959 -0.946 11.277 1.00 62.91 79 GLY A O 1
ATOM 602 N N . THR A 1 80 ? -15.773 0.457 9.516 1.00 41.47 80 THR A N 1
ATOM 603 C CA . THR A 1 80 ? -17.090 0.254 8.913 1.00 41.47 80 THR A CA 1
ATOM 604 C C . THR A 1 80 ? -16.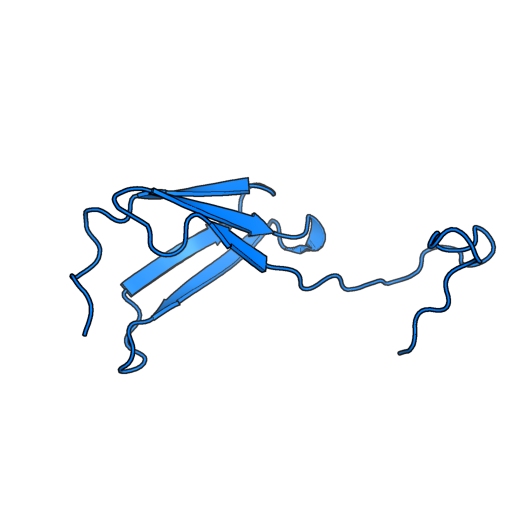814 -0.206 7.507 1.00 41.47 80 THR A C 1
ATOM 606 O O . THR A 1 80 ? -15.971 0.446 6.840 1.00 41.47 80 THR A O 1
#

=== Feature glossary ===
Legend for the data blocks above and below:

— What the protein is —

The amino-acid sequence is the protein's primary structure: the linear order of residues from the N-terminus to the C-terminus, written in one-letter code. Everything else here — the 3D coordinates, the secondary structure, the domain annotations — is ultimately a consequence of this string.

Database cross-references. InterPro integrates a dozen domain/family signature databases into unified entries with residue-range hits. GO terms attach function/process/location labels with evidence codes. CATH codes position the fold in a four-level structural taxonomy. Organism is the NCBI-taxonomy species name.

— Where its atoms are —

The mmCIF block holds the 3D Cartesian coordinates of each backbone atom (N, Cα, C, O) in ångströms. mmCIF is the PDB's canonical archive format — a tagged-loop text representation of the atomic model.

The six renders are orthographic views along the three Cartesian axes in both directions. Representation (cartoon, sticks, or surface) and color scheme (sequence-rainbow or by-chain) vary across proteins so the training set covers all the common visualization conventions.

— Local backbone conformation —

Secondary structure is the local, repeating backbone conformation. DSSP classifies it into eight states by reading the hydrogen-bond network: three helix types (H, G, I), two β types (E, B), two non-regular types (T, S), and unstructured coil (-).

SS3 is a coarse helix/strand/coil call (letters a/b/c) made by the P-SEA algorithm from inter-Cα distances and dihedrals. It is less detailed than DSSP but needs only Cα positions.

Backbone dihedral angles. Every residue except chain termini has a φ (preceding-C → N → Cα → C) and a ψ (N → Cα → C → next-N). They are reported in degrees following the IUPAC sign convention. Secondary structure is essentially a statement about which (φ, ψ) basin each residue occupies.

— Global shape and packing —

The geometric summary reports three shape descriptors. Rg (radius of gyration) measures how spread out the Cα atoms are about their centre of mass; compact globular proteins have small Rg, elongated or unfolded ones large. Cα contacts (<8 Å, |i−j|>4) count long-range residue pairs in spatial proximity — high for tightly packed folds, near zero for rods or random coil. The bounding-box extents give the protein's footprint along x, y, z in Å.

Solvent accessibility: the surface area of each residue that a 1.4 Å water probe can touch, in Å². When only backbone atoms are present the absolute values are lower than full-atom SASA (side chains contribute most of the area) and are flagged as backbone-only.

Plot images: a contact map (which residues are close in 3D, as an N×N binary image), a Ramachandran scatter (backbone torsion angles, revealing secondary-structure composition at a glance), and — for AlphaFold structures — a PAE heatmap (pairwise prediction confidence).

— Structural neighborhood —

Foldseek's 3Di representation compresses backbone geometry into a per-residue letter drawn from a learned twenty-state alphabet. It captures the tertiary interaction pattern around each residue — which residues are packed against it in space, regardless of where they are in sequence.

Structural nearest neighbors (via Foldseek easy-search vs the PDB). Reported per hit: target PDB id, E-value, and alignment TM-score. A TM-score above ~0.5 is the conventional threshold for 'same fold'.

— Confidence and disorder —

pLDDT (predicted Local Distance Difference Test) is AlphaFold's per-residue confidence score, ranging from 0 to 100. Values above 90 indicate high confidence (typically well-packed cores); 70–90 is confident; 50–70 low confidence; below 50 usually means the region is disordered or the prediction is unreliable there. AlphaFold stores pLDDT in the mmCIF B-factor column.

For experimental (PDB) structures, the B-factor (temperature factor) quantifies the positional spread of each atom in the crystal — a combination of thermal vibration and static disorder — in units of Å². High B-factors mark flexible loops or poorly resolved regions; low B-factors mark the rigid, well-ordered core.

Predicted Aligned Error (PAE) is an AlphaFold confidence matrix: entry (i, j) is the expected error in the position of residue j, in ångströms, when the prediction is superimposed on the true structure at residue i. Low PAE within a block of residues means that block is internally rigid and well-predicted; high PAE between two blocks means their relative placement is uncertain even if each block individually is confident.